Protein AF-A0A0A8YDR3-F1 (afdb_monomer_lite)

pLDDT: mean 88.35, std 8.16, range [64.94, 97.81]

Radius of gyration: 13.68 Å; chains: 1; bounding box: 36×26×32 Å

Sequence (61 aa):
MFHQPCHDKTVGPLPELVKELVKDGGEGGARYKSMGYMDFMKLFFAAKLDGRRSHMDALRN

Structure (mmCIF, N/CA/C/O backbone):
data_AF-A0A0A8YDR3-F1
#
_entry.id   AF-A0A0A8YDR3-F1
#
loop_
_atom_site.group_PDB
_atom_site.id
_atom_site.type_symbol
_atom_site.label_atom_id
_atom_site.label_alt_id
_atom_site.label_comp_id
_atom_site.label_asym_id
_atom_site.label_entity_id
_atom_site.label_seq_id
_atom_site.pdbx_PDB_ins_code
_atom_site.Cartn_x
_atom_site.Cartn_y
_atom_site.Cartn_z
_atom_site.occupancy
_atom_site.B_iso_or_equiv
_atom_site.auth_seq_id
_atom_site.auth_comp_id
_atom_site.auth_asym_id
_atom_site.auth_atom_id
_atom_site.pdbx_PDB_model_num
ATOM 1 N N . MET A 1 1 ? 21.299 3.198 4.958 1.00 87.44 1 MET A N 1
ATOM 2 C CA . MET A 1 1 ? 20.678 1.907 5.333 1.00 87.44 1 MET A CA 1
ATOM 3 C C . MET A 1 1 ? 19.168 2.100 5.324 1.00 87.44 1 MET A C 1
ATOM 5 O O . MET A 1 1 ? 18.735 3.159 5.757 1.00 87.44 1 MET A O 1
ATOM 9 N N . PHE A 1 2 ? 18.389 1.143 4.808 1.00 91.69 2 PHE A N 1
ATOM 10 C CA . PHE A 1 2 ? 16.921 1.215 4.783 1.00 91.69 2 PHE A CA 1
ATOM 11 C C . PHE A 1 2 ? 16.333 0.092 5.640 1.00 91.69 2 PHE A C 1
ATOM 13 O O . PHE A 1 2 ? 16.673 -1.069 5.431 1.00 91.69 2 PHE A O 1
ATOM 20 N N .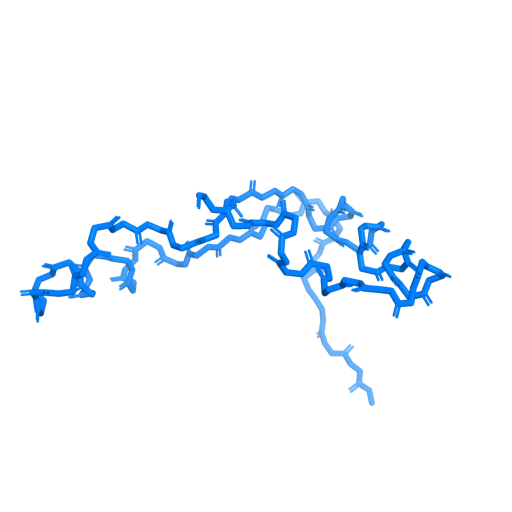 HIS A 1 3 ? 15.459 0.438 6.586 1.00 95.00 3 HIS A N 1
ATOM 21 C CA . HIS A 1 3 ? 14.683 -0.531 7.360 1.00 95.00 3 HIS A CA 1
ATOM 22 C C . HIS A 1 3 ? 13.366 -0.815 6.642 1.00 95.00 3 HIS A C 1
ATOM 24 O O . HIS A 1 3 ? 12.732 0.106 6.125 1.00 95.00 3 HIS A O 1
ATOM 30 N N . GLN A 1 4 ? 12.978 -2.085 6.579 1.00 94.00 4 GLN A N 1
ATOM 31 C CA . GLN A 1 4 ? 11.836 -2.546 5.795 1.00 94.00 4 GLN A CA 1
ATOM 32 C C . GLN A 1 4 ? 11.043 -3.616 6.560 1.00 94.00 4 GLN A C 1
ATOM 34 O O . GLN A 1 4 ? 11.631 -4.327 7.381 1.00 94.00 4 GLN A O 1
ATOM 39 N N . PRO A 1 5 ? 9.727 -3.748 6.306 1.00 95.81 5 PRO A N 1
ATOM 40 C CA . PRO A 1 5 ? 8.933 -4.865 6.813 1.00 95.81 5 PRO A CA 1
ATOM 41 C C . PRO A 1 5 ? 9.492 -6.232 6.384 1.00 95.81 5 PRO A C 1
ATOM 43 O O . PRO A 1 5 ? 10.143 -6.353 5.347 1.00 95.81 5 PRO A O 1
ATOM 46 N N . CYS A 1 6 ? 9.202 -7.287 7.152 1.00 95.88 6 CYS A N 1
ATOM 47 C CA . CYS A 1 6 ? 9.531 -8.653 6.735 1.00 95.88 6 CYS A CA 1
ATOM 48 C C . CYS A 1 6 ? 8.706 -9.068 5.501 1.00 95.88 6 CYS A C 1
ATOM 50 O O . CYS A 1 6 ? 7.565 -8.638 5.322 1.00 95.88 6 CYS A O 1
ATOM 52 N N . HIS A 1 7 ? 9.277 -9.935 4.660 1.00 95.56 7 HIS A N 1
ATOM 53 C CA . HIS A 1 7 ? 8.695 -10.346 3.373 1.00 95.56 7 HIS A CA 1
ATOM 54 C C . HIS A 1 7 ? 7.309 -11.006 3.484 1.00 95.56 7 HIS A C 1
ATOM 56 O O . HIS A 1 7 ? 6.495 -10.889 2.572 1.00 95.56 7 HIS A O 1
ATOM 62 N N . ASP A 1 8 ? 7.025 -11.676 4.597 1.00 96.25 8 ASP A N 1
ATOM 63 C CA . ASP A 1 8 ? 5.789 -12.417 4.860 1.00 96.25 8 ASP A CA 1
ATOM 64 C C . ASP A 1 8 ? 4.671 -11.562 5.484 1.00 96.25 8 ASP A C 1
ATOM 66 O O . ASP A 1 8 ? 3.612 -12.087 5.825 1.00 96.25 8 ASP A O 1
ATOM 70 N N . LYS A 1 9 ? 4.891 -10.256 5.687 1.00 97.81 9 LYS A N 1
ATOM 71 C CA . LYS A 1 9 ? 3.924 -9.386 6.372 1.00 97.81 9 LYS A CA 1
ATOM 72 C C . LYS A 1 9 ? 2.946 -8.727 5.417 1.00 97.81 9 LYS A C 1
ATOM 74 O O . LYS A 1 9 ? 3.282 -8.384 4.288 1.00 97.81 9 LYS A O 1
ATOM 79 N N . THR A 1 10 ? 1.743 -8.484 5.922 1.00 97.56 10 THR A N 1
ATOM 80 C CA . THR A 1 10 ? 0.750 -7.617 5.285 1.00 97.56 10 THR A CA 1
ATOM 81 C C . THR A 1 10 ? 1.032 -6.164 5.654 1.00 97.56 10 THR A C 1
ATOM 83 O O . THR A 1 10 ? 1.240 -5.847 6.823 1.00 97.56 10 THR A O 1
ATOM 86 N N . VAL A 1 11 ? 1.009 -5.277 4.664 1.00 96.50 11 VAL A N 1
ATOM 87 C CA . VAL A 1 11 ? 1.074 -3.822 4.818 1.00 96.50 11 VAL A CA 1
ATOM 88 C C . VAL A 1 11 ? -0.283 -3.211 4.490 1.00 96.50 11 VAL A C 1
ATOM 90 O O . VAL A 1 11 ? -0.978 -3.677 3.590 1.00 96.50 11 VAL A O 1
ATOM 93 N N . GLY A 1 12 ? -0.671 -2.173 5.218 1.00 95.19 12 GLY A N 1
ATOM 94 C CA . GLY A 1 12 ? -1.935 -1.469 5.027 1.00 95.19 12 GLY A CA 1
ATOM 95 C C . GLY A 1 12 ? -2.109 -0.365 6.069 1.00 95.19 12 GLY A C 1
ATOM 96 O O . GLY A 1 12 ? -1.245 -0.208 6.936 1.00 95.19 12 GLY A O 1
ATOM 97 N N . PRO A 1 13 ? -3.197 0.418 5.995 1.00 94.31 13 PRO A N 1
ATOM 98 C CA . PRO A 1 13 ? -3.473 1.453 6.982 1.00 94.31 13 PRO A CA 1
ATOM 99 C C . PRO A 1 13 ? -3.630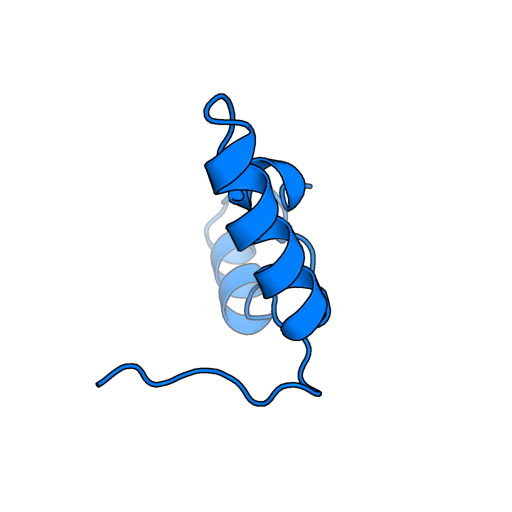 0.868 8.385 1.00 94.31 13 PRO A C 1
ATOM 101 O O . PRO A 1 13 ? -4.309 -0.143 8.572 1.00 94.31 13 PRO A O 1
ATOM 104 N N . LEU A 1 14 ? -3.027 1.530 9.371 1.00 93.44 14 LEU A N 1
ATOM 105 C CA . LEU A 1 14 ? -3.168 1.147 10.771 1.00 93.44 14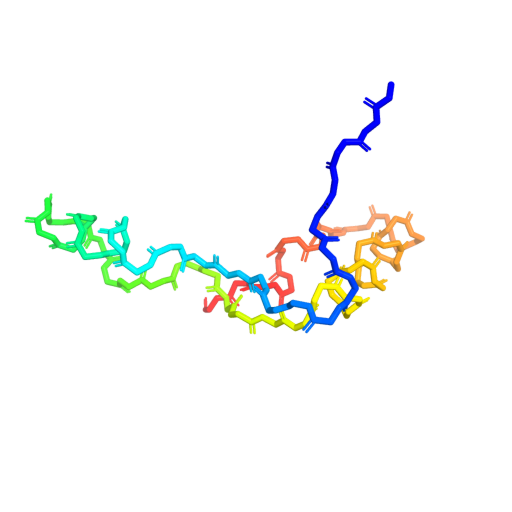 LEU A CA 1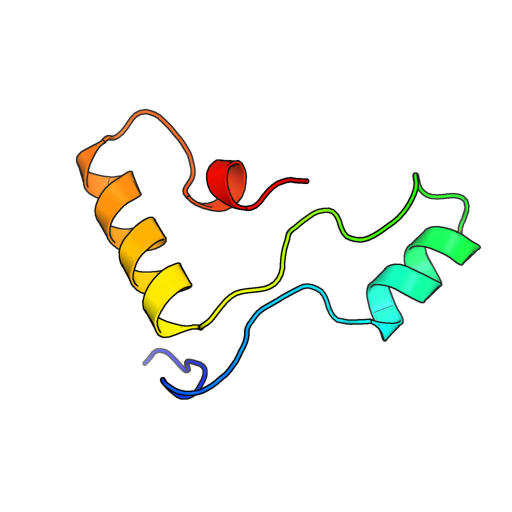
ATOM 106 C C . LEU A 1 14 ? -4.627 1.340 11.224 1.00 93.44 14 LEU A C 1
ATOM 108 O O . LEU A 1 14 ? -5.164 2.444 11.067 1.00 93.44 14 LEU A O 1
ATOM 112 N N . PRO A 1 15 ? -5.289 0.304 11.773 1.00 90.06 15 PRO A N 1
ATOM 113 C CA . PRO A 1 15 ? -6.698 0.378 12.155 1.00 90.06 15 PRO A CA 1
ATOM 114 C C . PRO A 1 15 ? -7.016 1.498 13.148 1.00 90.06 15 PRO A C 1
ATOM 116 O O . PRO A 1 15 ? -8.092 2.088 13.084 1.00 90.06 15 PRO A O 1
ATOM 119 N N . GLU A 1 16 ? -6.104 1.788 14.071 1.00 90.75 16 GLU A N 1
ATOM 120 C CA . GLU A 1 16 ? -6.216 2.861 15.055 1.00 90.75 16 GLU A CA 1
ATOM 121 C C . GLU A 1 16 ? -6.306 4.240 14.392 1.00 90.75 16 GLU A C 1
ATOM 123 O O . GLU A 1 16 ? -7.200 5.011 14.731 1.00 90.75 16 GLU A O 1
ATOM 128 N N . LEU A 1 17 ? -5.497 4.496 13.361 1.00 87.75 17 LEU A N 1
ATOM 129 C CA . LEU A 1 17 ? -5.502 5.767 12.631 1.00 87.75 17 LEU A CA 1
ATOM 130 C C . LEU A 1 17 ? -6.746 5.921 11.757 1.00 87.75 17 LEU A C 1
ATOM 132 O O . LEU A 1 17 ? -7.305 7.009 11.647 1.00 87.75 17 LEU A O 1
ATOM 136 N N . VAL A 1 18 ? -7.215 4.827 11.148 1.00 88.44 18 VAL A N 1
ATOM 137 C CA . VAL A 1 18 ? -8.469 4.842 10.378 1.00 88.44 18 VAL A CA 1
ATOM 138 C C . VAL A 1 18 ? -9.652 5.163 11.293 1.00 88.44 18 VAL A C 1
ATOM 140 O O . VAL A 1 18 ? -10.527 5.937 10.919 1.00 88.44 18 VAL A O 1
ATOM 143 N N . LYS A 1 19 ? -9.677 4.598 12.506 1.00 84.25 19 LYS A N 1
ATOM 144 C CA . LYS A 1 19 ? -10.730 4.873 13.492 1.00 84.25 19 LYS A CA 1
ATOM 145 C C . LYS A 1 19 ? -10.683 6.311 14.005 1.00 84.25 19 LYS A C 1
ATOM 147 O O . LYS A 1 19 ? -11.745 6.892 14.189 1.00 84.25 19 LYS A O 1
ATOM 152 N N . GLU A 1 20 ? -9.499 6.868 14.256 1.00 81.88 20 GLU A N 1
ATOM 153 C CA . GLU A 1 20 ? -9.345 8.274 14.658 1.00 81.88 20 GLU A CA 1
ATOM 154 C C . GLU A 1 20 ? -9.823 9.232 13.562 1.00 81.88 20 GLU A C 1
ATOM 156 O O . GLU A 1 20 ? -10.685 10.063 13.828 1.00 81.88 20 GLU A O 1
ATOM 161 N N . LEU A 1 21 ? -9.405 9.032 12.307 1.00 80.25 21 LEU A N 1
ATOM 162 C CA . LEU A 1 21 ? -9.861 9.852 11.175 1.00 80.25 21 LEU A CA 1
ATOM 163 C C . LEU A 1 21 ? -11.386 9.864 11.007 1.00 80.25 21 LEU A C 1
ATOM 165 O O . LEU A 1 21 ? -11.968 10.902 10.699 1.00 80.25 21 LEU A O 1
ATOM 169 N N . VAL A 1 22 ? -12.040 8.718 11.214 1.00 80.06 22 VAL A N 1
ATOM 170 C CA . VAL A 1 22 ? -13.507 8.620 11.154 1.00 80.06 22 VAL A CA 1
ATOM 171 C C . VAL A 1 22 ? -14.170 9.384 12.307 1.00 80.06 22 VAL A C 1
ATOM 173 O O . VAL A 1 22 ? -15.236 9.965 12.115 1.00 80.06 22 VAL A O 1
ATOM 176 N N . LYS A 1 23 ? -13.560 9.409 13.500 1.00 79.00 23 LYS A N 1
ATOM 177 C CA . LYS A 1 23 ? -14.085 10.156 14.657 1.00 79.00 23 LYS A CA 1
ATOM 178 C C . LYS A 1 23 ? -13.997 11.668 14.465 1.00 79.00 23 LYS A C 1
ATOM 180 O O . LYS A 1 23 ? -14.913 12.367 14.884 1.00 79.00 23 LYS A O 1
ATOM 185 N N . ASP A 1 24 ? -12.957 12.151 13.792 1.00 79.81 24 ASP A N 1
ATOM 186 C CA . ASP A 1 24 ? -12.727 13.582 13.548 1.00 79.81 24 ASP A CA 1
ATOM 187 C C . ASP A 1 24 ? -13.571 14.150 12.387 1.00 79.81 24 ASP A C 1
ATOM 189 O O . ASP A 1 24 ? -13.339 15.263 11.916 1.00 79.81 24 ASP A O 1
ATOM 193 N N . GLY A 1 25 ? -14.568 13.396 11.906 1.00 69.44 25 GLY A N 1
ATOM 194 C CA . GLY A 1 25 ? -15.446 13.817 10.813 1.00 69.44 25 GLY A CA 1
ATOM 195 C C . GLY A 1 25 ? -14.802 13.736 9.425 1.00 69.44 25 GLY A C 1
ATOM 196 O O . GLY A 1 25 ? -15.348 14.288 8.471 1.00 69.44 25 GLY A O 1
ATOM 197 N N . GLY A 1 26 ? -13.658 13.055 9.289 1.00 72.75 26 GLY A N 1
ATOM 198 C CA . GLY A 1 26 ? -13.049 12.764 7.994 1.00 72.75 26 GLY A CA 1
ATOM 199 C C . GLY A 1 26 ? -13.869 11.756 7.181 1.00 72.75 26 GLY A C 1
ATOM 200 O O . GLY A 1 26 ? -14.482 10.843 7.737 1.00 72.75 26 GLY A O 1
ATOM 201 N N . GLU A 1 27 ? -13.863 11.890 5.848 1.00 64.94 27 GLU A N 1
ATOM 202 C CA . GLU A 1 27 ? -14.506 10.929 4.941 1.00 64.94 27 GLU A CA 1
ATOM 203 C C . GLU A 1 27 ? -13.895 9.519 5.093 1.00 64.94 27 GLU A C 1
ATOM 205 O O . GLU A 1 27 ? -12.862 9.186 4.518 1.00 64.94 27 GLU A O 1
ATOM 210 N N . GLY A 1 28 ? -14.571 8.685 5.885 1.00 69.00 28 GLY A N 1
ATOM 211 C CA . GLY A 1 28 ? -15.035 7.362 5.470 1.00 69.00 28 GLY A CA 1
ATOM 212 C C . GLY A 1 28 ? -13.993 6.314 5.079 1.00 69.00 28 GLY A C 1
ATOM 213 O O . GLY A 1 28 ? -14.059 5.768 3.983 1.00 69.00 28 GLY A O 1
ATOM 214 N N . GLY A 1 29 ? -13.129 5.925 6.017 1.00 77.44 29 GLY A N 1
ATOM 215 C CA . GLY A 1 29 ? -12.453 4.625 5.987 1.00 77.44 29 GLY A CA 1
ATOM 216 C C . GLY A 1 29 ? -11.018 4.628 5.460 1.00 77.44 29 GLY A C 1
ATOM 217 O O . GLY A 1 29 ? -10.365 5.654 5.289 1.00 77.44 29 GLY A 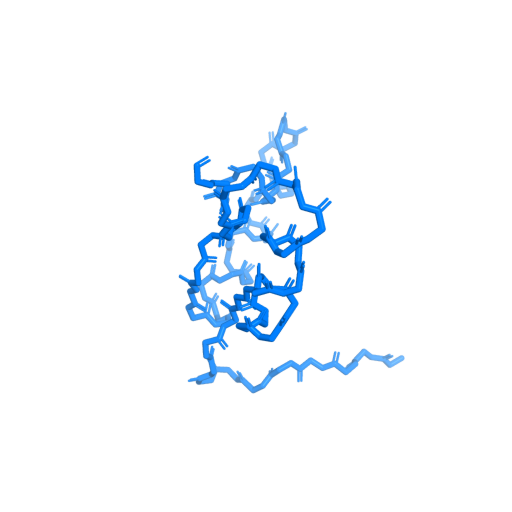O 1
ATOM 218 N N . ALA A 1 30 ? -10.474 3.426 5.280 1.00 87.44 30 ALA A N 1
ATOM 219 C CA . ALA A 1 30 ? -9.104 3.249 4.823 1.00 87.44 30 ALA A CA 1
ATOM 220 C C . ALA A 1 30 ? -8.936 3.821 3.403 1.00 87.44 30 ALA A C 1
ATOM 222 O O . ALA A 1 30 ? -9.587 3.360 2.473 1.00 87.44 30 ALA A O 1
ATOM 223 N N . ARG A 1 31 ? -8.031 4.791 3.209 1.00 88.12 31 ARG A N 1
ATOM 224 C CA . ARG A 1 31 ? -7.730 5.361 1.877 1.00 88.12 31 ARG A CA 1
ATOM 225 C C . ARG A 1 31 ? -7.029 4.371 0.943 1.00 88.12 31 ARG A C 1
ATOM 227 O O . ARG A 1 31 ? -7.116 4.503 -0.277 1.00 88.12 31 ARG A O 1
ATOM 234 N N . TYR A 1 32 ? -6.310 3.417 1.524 1.00 92.38 32 TYR A N 1
ATOM 235 C CA . TYR A 1 32 ? -5.539 2.417 0.802 1.00 92.38 32 TYR A CA 1
ATOM 236 C C . TYR A 1 32 ? -5.937 1.013 1.250 1.00 92.38 32 TYR A C 1
ATOM 238 O O . TYR A 1 32 ? -6.264 0.798 2.418 1.00 92.38 32 TYR A O 1
ATOM 246 N N . LYS A 1 33 ? -5.873 0.049 0.336 1.00 93.12 33 LYS A N 1
ATOM 247 C CA . LYS A 1 33 ? -6.074 -1.370 0.638 1.00 93.12 33 LYS A CA 1
ATOM 248 C C . LYS A 1 33 ? -4.854 -1.990 1.321 1.00 93.12 33 LYS A C 1
ATOM 250 O O . LYS A 1 33 ? -3.725 -1.530 1.145 1.00 93.12 33 LYS A O 1
ATOM 255 N N . SER A 1 34 ? -5.085 -3.076 2.050 1.00 95.44 34 SER A N 1
ATOM 256 C CA . SER A 1 34 ? -4.018 -3.911 2.609 1.00 95.44 34 SER A CA 1
ATOM 257 C C . SER A 1 34 ? -3.538 -4.949 1.591 1.00 95.44 34 SER A C 1
ATOM 259 O O . SER A 1 34 ? -4.339 -5.467 0.813 1.00 95.44 34 SER A O 1
ATOM 261 N N . MET A 1 35 ? -2.248 -5.286 1.599 1.00 96.19 35 MET A N 1
ATOM 262 C CA . MET A 1 35 ? -1.677 -6.345 0.756 1.00 96.19 35 MET A CA 1
ATOM 263 C C . MET A 1 35 ? -0.373 -6.916 1.324 1.00 96.19 35 MET A C 1
ATOM 265 O O . MET A 1 35 ? 0.212 -6.335 2.232 1.00 96.19 35 MET A O 1
ATOM 269 N N . GLY A 1 36 ? 0.116 -8.034 0.783 1.00 97.12 36 GLY A N 1
ATOM 270 C CA . GLY A 1 36 ? 1.423 -8.582 1.158 1.00 97.12 36 GLY A CA 1
ATOM 271 C C . GLY A 1 36 ? 2.574 -7.632 0.805 1.00 97.12 36 GLY A C 1
ATOM 272 O O . GLY A 1 36 ? 2.574 -7.020 -0.263 1.00 97.12 36 GLY A O 1
ATOM 273 N N . TYR A 1 37 ? 3.581 -7.527 1.674 1.00 96.94 37 TYR A N 1
ATOM 274 C CA . TYR A 1 37 ? 4.723 -6.628 1.490 1.00 96.94 37 TYR A CA 1
ATOM 275 C C . TYR A 1 37 ? 5.481 -6.915 0.187 1.00 96.94 37 TYR A C 1
ATOM 277 O O . TYR A 1 37 ? 5.834 -5.993 -0.547 1.00 96.94 37 TYR A O 1
ATOM 285 N N . MET A 1 38 ? 5.664 -8.190 -0.165 1.00 97.12 38 MET A N 1
ATOM 286 C CA . MET A 1 38 ? 6.307 -8.547 -1.432 1.00 97.12 38 MET A CA 1
ATOM 287 C C . MET A 1 38 ? 5.486 -8.129 -2.656 1.00 97.12 38 MET A C 1
ATOM 289 O O . MET A 1 38 ? 6.065 -7.732 -3.665 1.00 97.12 38 MET A O 1
ATOM 293 N N . ASP A 1 39 ? 4.156 -8.161 -2.583 1.00 95.62 39 ASP A N 1
ATOM 294 C CA . ASP A 1 39 ? 3.303 -7.707 -3.685 1.00 95.62 39 ASP A CA 1
ATOM 295 C C . ASP A 1 39 ? 3.281 -6.177 -3.787 1.00 95.62 39 ASP A C 1
ATOM 297 O O . ASP A 1 39 ? 3.335 -5.636 -4.893 1.00 95.62 39 ASP A O 1
ATOM 301 N N . PHE A 1 40 ? 3.326 -5.478 -2.649 1.00 95.50 40 PHE A N 1
ATOM 302 C CA . PHE A 1 40 ? 3.557 -4.033 -2.599 1.00 95.50 40 PHE A CA 1
ATOM 303 C C . PHE A 1 40 ? 4.873 -3.650 -3.297 1.00 95.50 40 PHE A C 1
ATOM 305 O O . PHE A 1 40 ? 4.888 -2.763 -4.153 1.00 95.50 40 PHE A O 1
ATOM 312 N N . MET A 1 41 ? 5.971 -4.357 -3.002 1.00 95.38 41 MET A N 1
ATOM 313 C CA . MET A 1 41 ? 7.276 -4.095 -3.621 1.00 95.38 41 MET A CA 1
ATOM 314 C C . MET A 1 41 ? 7.284 -4.382 -5.129 1.00 95.38 41 MET A C 1
ATOM 316 O O . MET A 1 41 ? 7.871 -3.610 -5.889 1.00 95.38 41 MET A O 1
ATOM 320 N N . LYS A 1 42 ? 6.601 -5.438 -5.594 1.00 93.94 42 LYS A N 1
ATOM 321 C CA . LYS A 1 42 ? 6.448 -5.710 -7.036 1.00 93.94 42 LYS A CA 1
ATOM 322 C C . LYS A 1 42 ? 5.753 -4.552 -7.753 1.00 93.94 42 LYS A C 1
ATOM 324 O O . LYS A 1 42 ? 6.253 -4.095 -8.778 1.00 93.94 42 LYS A O 1
ATOM 329 N N . LEU A 1 43 ? 4.642 -4.052 -7.203 1.00 92.25 43 LEU A N 1
ATOM 330 C CA . LEU A 1 43 ? 3.923 -2.906 -7.771 1.00 92.25 43 LEU A CA 1
ATOM 331 C C . LEU A 1 43 ? 4.780 -1.637 -7.773 1.00 92.25 43 LEU A C 1
ATOM 333 O O . LEU A 1 43 ? 4.794 -0.911 -8.765 1.00 92.25 43 LEU A O 1
ATOM 337 N N . PHE A 1 44 ? 5.523 -1.390 -6.691 1.00 92.00 44 PHE A N 1
ATOM 338 C CA . PHE A 1 44 ? 6.445 -0.260 -6.601 1.00 92.00 44 PHE A CA 1
ATOM 339 C C . PHE A 1 44 ? 7.479 -0.272 -7.730 1.00 92.00 44 PHE A C 1
ATOM 341 O O . PHE A 1 44 ? 7.656 0.740 -8.410 1.00 92.00 44 PHE A O 1
ATOM 348 N N . PHE A 1 45 ? 8.148 -1.406 -7.957 1.00 92.31 45 PHE A N 1
ATOM 349 C CA . PHE A 1 45 ? 9.154 -1.507 -9.013 1.00 92.31 45 PHE A CA 1
ATOM 350 C C . PHE A 1 45 ? 8.542 -1.464 -10.416 1.00 92.31 45 PHE A C 1
ATOM 352 O O . PHE A 1 45 ? 9.095 -0.787 -11.280 1.00 92.31 45 PHE A O 1
ATOM 359 N N . ALA A 1 46 ? 7.389 -2.103 -10.633 1.00 91.25 46 ALA A N 1
ATOM 360 C CA . ALA A 1 46 ? 6.688 -2.057 -11.916 1.00 91.25 46 ALA A CA 1
ATOM 361 C C . ALA A 1 46 ? 6.281 -0.622 -12.296 1.00 91.25 46 ALA A C 1
ATOM 363 O O . ALA A 1 46 ? 6.555 -0.174 -13.406 1.00 91.25 46 ALA A O 1
ATOM 364 N N . ALA A 1 47 ? 5.733 0.148 -11.349 1.00 90.62 47 ALA A N 1
ATOM 365 C CA . ALA A 1 47 ? 5.314 1.528 -11.597 1.00 90.62 47 ALA A CA 1
ATOM 366 C C . ALA A 1 47 ? 6.473 2.449 -12.023 1.00 90.62 47 ALA A C 1
ATOM 368 O O . ALA A 1 47 ? 6.261 3.402 -12.775 1.00 90.62 47 ALA A O 1
ATOM 369 N N . LYS A 1 48 ? 7.710 2.163 -11.585 1.00 87.69 48 LYS A N 1
ATOM 370 C CA . LYS A 1 48 ? 8.893 2.915 -12.033 1.00 87.69 48 LYS A CA 1
ATOM 371 C C . LYS A 1 48 ? 9.215 2.702 -13.509 1.00 87.69 48 LYS A C 1
ATOM 373 O O . LYS A 1 48 ? 9.782 3.603 -14.118 1.00 87.69 48 LYS A O 1
ATOM 378 N N . LEU A 1 49 ? 8.871 1.542 -14.066 1.00 88.62 49 LEU A N 1
ATOM 379 C CA . LEU A 1 49 ? 9.062 1.245 -15.486 1.00 88.62 49 LEU A CA 1
ATOM 380 C C . LEU A 1 49 ? 7.988 1.926 -16.341 1.00 88.62 49 LEU A C 1
ATOM 382 O O . LEU A 1 49 ? 8.290 2.429 -17.420 1.00 88.62 49 LEU A O 1
ATOM 386 N N . ASP A 1 50 ? 6.757 1.998 -15.832 1.00 80.75 50 ASP A N 1
ATOM 387 C CA . ASP A 1 50 ? 5.625 2.576 -16.561 1.00 80.75 50 ASP A C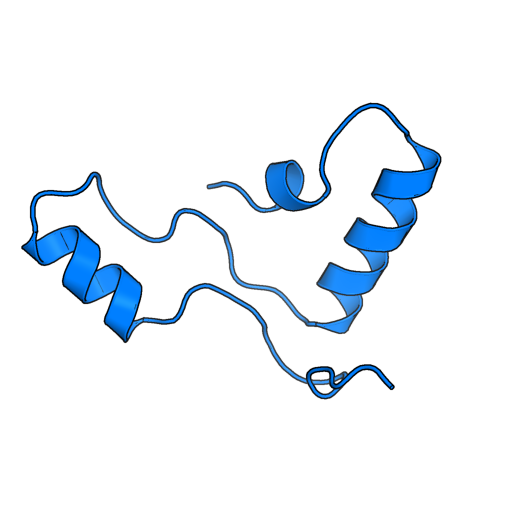A 1
ATOM 388 C C . ASP A 1 50 ? 5.649 4.113 -16.609 1.00 80.75 50 ASP A C 1
ATOM 390 O O . ASP A 1 50 ? 5.037 4.709 -17.496 1.00 80.75 50 ASP A O 1
ATOM 394 N N . GLY A 1 51 ? 6.315 4.774 -15.652 1.00 76.50 51 GLY A N 1
ATOM 395 C CA . GLY A 1 51 ? 6.617 6.217 -15.646 1.00 76.50 51 GLY A CA 1
ATOM 396 C C . GLY A 1 51 ? 5.418 7.180 -15.585 1.00 76.50 51 GLY A C 1
ATOM 397 O O . GLY A 1 51 ? 5.611 8.390 -15.503 1.00 76.50 51 GLY A O 1
ATOM 398 N N . ARG A 1 52 ? 4.180 6.673 -15.636 1.00 68.00 52 ARG A N 1
ATOM 399 C CA . ARG A 1 52 ? 2.956 7.477 -15.816 1.00 68.00 52 ARG A CA 1
ATOM 400 C C . ARG A 1 52 ? 2.075 7.590 -14.570 1.00 68.00 52 ARG A C 1
ATOM 402 O O . ARG A 1 52 ? 1.225 8.474 -14.537 1.00 68.00 52 ARG A O 1
ATOM 409 N N . ARG A 1 53 ? 2.215 6.698 -13.581 1.00 77.69 53 ARG A N 1
ATOM 410 C CA . ARG A 1 53 ? 1.346 6.637 -12.386 1.00 77.69 53 ARG A CA 1
ATOM 411 C C . ARG A 1 53 ? 2.120 6.266 -11.126 1.00 77.69 53 ARG A C 1
ATOM 413 O O . ARG A 1 53 ? 3.098 5.524 -11.192 1.00 77.69 53 ARG A O 1
ATOM 420 N N . SER A 1 54 ? 1.668 6.769 -9.978 1.00 86.81 54 SER A N 1
ATOM 421 C CA . SER A 1 54 ? 2.228 6.377 -8.687 1.00 86.81 54 SER A CA 1
ATOM 422 C C . SER A 1 54 ? 1.774 4.960 -8.347 1.00 86.81 54 SER A C 1
ATOM 424 O O . SER A 1 54 ? 0.598 4.632 -8.491 1.00 86.81 54 SER A O 1
ATOM 426 N N . HIS A 1 55 ? 2.668 4.120 -7.818 1.00 89.19 55 HIS A N 1
ATOM 427 C CA . HIS A 1 55 ? 2.273 2.811 -7.278 1.00 89.19 55 HIS A CA 1
ATOM 428 C C . HIS A 1 55 ? 1.185 2.924 -6.190 1.00 89.19 55 HIS A C 1
ATOM 430 O O . HIS A 1 55 ? 0.397 1.999 -6.025 1.00 89.19 55 HIS A O 1
ATOM 436 N N . MET A 1 56 ? 1.096 4.068 -5.497 1.00 90.19 56 MET A N 1
ATOM 437 C CA . MET A 1 56 ? 0.054 4.339 -4.501 1.00 90.19 56 MET A CA 1
ATOM 438 C C . MET A 1 56 ? -1.344 4.455 -5.119 1.00 90.19 56 MET A C 1
ATOM 440 O O . MET A 1 56 ? -2.326 4.150 -4.445 1.00 90.19 56 MET A O 1
ATOM 444 N N . ASP A 1 57 ? -1.453 4.838 -6.394 1.00 89.06 57 ASP A N 1
ATOM 445 C CA . ASP A 1 57 ? -2.744 4.948 -7.085 1.00 89.06 57 ASP A CA 1
ATOM 446 C C . ASP A 1 57 ? -3.391 3.566 -7.243 1.00 89.06 57 ASP A C 1
ATOM 448 O O . ASP A 1 57 ? -4.597 3.417 -7.073 1.00 89.06 57 ASP A O 1
ATOM 452 N N . ALA A 1 58 ? -2.579 2.527 -7.474 1.00 86.62 58 ALA A N 1
ATOM 453 C CA . ALA A 1 58 ? -3.039 1.139 -7.549 1.00 86.62 58 ALA A CA 1
ATOM 454 C C . ALA A 1 58 ? -3.537 0.588 -6.199 1.00 86.62 58 ALA A C 1
ATOM 456 O O . ALA A 1 58 ? -4.168 -0.474 -6.151 1.00 86.62 58 ALA A O 1
ATOM 457 N N . LEU A 1 59 ? -3.231 1.283 -5.101 1.00 90.75 59 LEU A N 1
ATOM 458 C CA . LEU A 1 59 ? -3.608 0.900 -3.743 1.00 90.75 59 LEU A CA 1
ATOM 459 C C . LEU A 1 59 ? -4.836 1.647 -3.234 1.00 90.75 59 LEU A C 1
ATOM 461 O O . LEU A 1 59 ? -5.315 1.301 -2.159 1.00 90.75 59 LEU A O 1
ATOM 465 N N . ARG A 1 60 ? -5.330 2.654 -3.960 1.00 89.94 60 ARG A N 1
ATOM 466 C CA . ARG A 1 60 ? -6.491 3.447 -3.549 1.00 89.94 60 ARG A CA 1
ATOM 467 C C . ARG A 1 60 ? -7.764 2.589 -3.545 1.00 89.94 60 ARG A C 1
ATOM 469 O O . ARG A 1 60 ? -7.927 1.751 -4.434 1.00 89.94 60 ARG A O 1
ATOM 476 N N . ASN A 1 61 ? -8.621 2.803 -2.545 1.00 82.75 61 ASN A N 1
ATOM 477 C CA . ASN A 1 61 ? -10.004 2.310 -2.543 1.00 82.75 61 ASN A CA 1
ATOM 478 C C . ASN A 1 61 ? -10.921 3.201 -3.391 1.00 82.75 61 ASN A C 1
ATOM 480 O O . ASN A 1 61 ? -10.586 4.400 -3.575 1.00 82.75 61 ASN A O 1
#

Foldseek 3Di:
DDDDDDQADKDADDPVVQVVCVVVVHPDGGQFDIDGRNVLVVLQVVCVVVVPDHSRVVGGD

Organism: Arundo donax (NCBI:txid35708)

Secondary structure (DSSP, 8-state):
------TT-EE---HHHHHHHHHTT-SSS-SB--EEHHHHHHHHHHHHHH-SS-TTGGGB-